Protein AF-A0A9W6PX28-F1 (afdb_monomer_lite)

Organism: NCBI:txid115335

pLDDT: mean 79.07, std 16.99, range [41.91, 97.0]

Secondary structure (DSSP, 8-state):
----PPPPP--TT-EEEEEETTT--EEEEE--SPPPTT--------TTS--SS-------HHHHHHTT--TTT----EEEEE-PPPPTT-PPPP---

Foldseek 3Di:
DLAQDQAPDDDQQFKKWKAFPQQRDIDIDGRHDDDDNPDRQPDWQCVVHTDSYGDHDDDDPVVCVNNVHDVVSPDTDMDMDGPDDPPPPPDDPDDDD

Structure (mmCIF, N/CA/C/O backbone):
data_AF-A0A9W6PX28-F1
#
_entry.id   AF-A0A9W6PX28-F1
#
loop_
_atom_site.group_PDB
_atom_site.id
_atom_site.type_symbol
_atom_site.label_atom_id
_atom_site.label_alt_id
_atom_site.label_comp_id
_atom_site.label_asym_id
_atom_site.label_entity_id
_atom_site.label_seq_id
_atom_site.pdbx_PDB_ins_code
_atom_site.Cartn_x
_atom_site.Cartn_y
_atom_site.Cartn_z
_atom_site.occupancy
_atom_site.B_iso_or_equiv
_atom_site.auth_seq_id
_atom_site.auth_comp_id
_atom_site.auth_asym_id
_atom_site.auth_atom_id
_atom_site.pdbx_PDB_model_num
ATOM 1 N N . MET A 1 1 ? 22.361 10.037 -1.165 1.00 42.53 1 MET A N 1
ATOM 2 C CA . MET A 1 1 ? 22.444 8.740 -0.459 1.00 42.53 1 MET A CA 1
ATOM 3 C C . MET A 1 1 ? 21.110 8.500 0.250 1.00 42.53 1 MET A C 1
ATOM 5 O O . MET A 1 1 ? 20.902 9.009 1.338 1.00 42.53 1 MET A O 1
ATOM 9 N N . GLY A 1 2 ? 20.137 7.878 -0.428 1.00 58.94 2 GLY A N 1
ATOM 10 C CA . GLY A 1 2 ? 18.776 7.702 0.109 1.00 58.94 2 GLY A CA 1
ATOM 11 C C . GLY A 1 2 ? 18.717 6.500 1.047 1.00 58.94 2 GLY A C 1
ATOM 12 O O . GLY A 1 2 ? 18.668 5.366 0.573 1.00 58.94 2 GLY A O 1
ATOM 13 N N . GLY A 1 3 ? 18.817 6.750 2.351 1.00 59.50 3 GLY A N 1
ATOM 14 C CA . GLY A 1 3 ? 18.843 5.714 3.380 1.00 59.50 3 GLY A CA 1
ATOM 15 C C . GLY A 1 3 ? 17.485 5.047 3.579 1.00 59.50 3 GLY A C 1
ATOM 16 O O . GLY A 1 3 ? 16.438 5.674 3.417 1.00 59.50 3 GLY A O 1
ATOM 17 N N . CYS A 1 4 ? 17.519 3.768 3.945 1.00 65.94 4 CYS A N 1
ATOM 18 C CA . CYS A 1 4 ? 16.344 3.021 4.374 1.00 65.94 4 CYS A CA 1
ATOM 19 C C . CYS A 1 4 ? 15.812 3.690 5.645 1.00 65.94 4 CYS A C 1
ATOM 21 O O . CYS A 1 4 ? 16.513 3.753 6.656 1.00 65.94 4 CYS A O 1
ATOM 23 N N . THR A 1 5 ? 14.620 4.274 5.561 1.00 67.75 5 THR A N 1
ATOM 24 C CA . THR A 1 5 ? 13.998 4.959 6.694 1.00 67.75 5 THR A CA 1
ATOM 25 C C . THR A 1 5 ? 13.229 3.929 7.522 1.00 67.75 5 THR A C 1
ATOM 27 O O . THR A 1 5 ? 12.661 3.006 6.930 1.00 67.75 5 THR A O 1
ATOM 30 N N . PRO A 1 6 ? 13.230 4.020 8.863 1.00 66.81 6 PRO A N 1
ATOM 31 C CA . PRO A 1 6 ? 12.371 3.165 9.667 1.00 66.81 6 PRO A CA 1
ATOM 32 C C . PRO A 1 6 ? 10.912 3.407 9.281 1.00 66.81 6 PRO A C 1
ATOM 34 O O . PRO A 1 6 ? 10.506 4.545 9.027 1.00 66.81 6 PRO A O 1
ATOM 37 N N . LEU A 1 7 ? 10.123 2.336 9.237 1.00 66.50 7 LEU A N 1
ATOM 38 C CA . LEU A 1 7 ? 8.687 2.474 9.046 1.00 66.50 7 LEU A CA 1
ATOM 39 C C . LEU A 1 7 ? 8.088 3.290 10.197 1.00 66.50 7 LEU A C 1
ATOM 41 O O . LEU A 1 7 ? 8.501 3.117 11.348 1.00 66.50 7 LEU A O 1
ATOM 45 N N . PRO A 1 8 ? 7.109 4.165 9.916 1.00 72.62 8 PRO A N 1
ATOM 46 C CA . PRO A 1 8 ? 6.336 4.775 10.980 1.00 72.62 8 PRO A CA 1
ATOM 47 C C . PRO A 1 8 ? 5.614 3.671 11.758 1.00 72.62 8 PRO A C 1
ATOM 49 O O . PRO A 1 8 ? 4.993 2.788 11.167 1.00 72.62 8 PRO A O 1
ATOM 52 N N . TYR A 1 9 ? 5.694 3.725 13.086 1.00 80.94 9 TYR A N 1
ATOM 53 C CA . TYR A 1 9 ? 4.923 2.826 13.934 1.00 80.94 9 TYR A CA 1
ATOM 54 C C . TYR A 1 9 ? 3.432 3.118 13.760 1.00 80.94 9 TYR A C 1
ATOM 56 O O . TYR A 1 9 ? 2.992 4.261 13.893 1.00 80.94 9 TYR A O 1
ATOM 64 N N . VAL A 1 10 ? 2.666 2.074 13.463 1.00 85.88 10 VAL A N 1
ATOM 65 C CA . VAL A 1 10 ? 1.210 2.110 13.307 1.00 85.88 10 VAL A CA 1
ATOM 66 C C . VAL A 1 10 ? 0.592 1.019 14.171 1.00 85.88 10 VAL A C 1
ATOM 68 O O . VAL A 1 10 ? 1.213 -0.016 14.416 1.00 85.88 10 VAL A O 1
ATOM 71 N N . SER A 1 11 ? -0.613 1.265 14.674 1.00 89.12 11 SER A N 1
ATOM 72 C CA . SER A 1 11 ? -1.329 0.297 15.501 1.00 89.12 11 SER A CA 1
ATOM 73 C C . SER A 1 11 ? -1.983 -0.772 14.633 1.00 89.12 11 SER A C 1
ATOM 75 O O . SER A 1 11 ? -2.566 -0.463 13.596 1.00 89.12 11 SER A O 1
ATOM 77 N N . LEU A 1 12 ? -1.961 -2.024 15.091 1.00 91.56 12 LEU A N 1
ATOM 78 C CA . LEU A 1 12 ? -2.821 -3.060 14.521 1.00 91.56 12 LEU A CA 1
ATOM 79 C C . LEU A 1 12 ? -4.289 -2.624 14.608 1.00 91.56 12 LEU A C 1
ATOM 81 O O . LEU A 1 12 ? -4.721 -2.052 15.610 1.00 91.56 12 LEU A O 1
ATOM 85 N N . GLY A 1 13 ? -5.042 -2.885 13.545 1.00 90.81 13 GLY A N 1
ATOM 86 C CA . GLY A 1 13 ? -6.438 -2.485 13.404 1.00 90.81 13 GLY A CA 1
ATOM 87 C C . GLY A 1 13 ? -6.653 -1.015 13.041 1.00 90.81 13 GLY A C 1
ATOM 88 O O . GLY A 1 13 ? -7.793 -0.641 12.776 1.00 90.81 13 GLY A O 1
ATOM 89 N N . SER A 1 14 ? -5.607 -0.177 12.993 1.00 91.12 14 SER A N 1
ATOM 90 C CA . SER A 1 14 ? -5.760 1.171 12.443 1.00 91.12 14 SER A CA 1
ATOM 91 C C . SER A 1 14 ? -5.887 1.128 10.923 1.00 91.12 14 SER A C 1
ATOM 93 O O . SER A 1 14 ? -5.482 0.167 10.269 1.00 91.12 14 SER A O 1
ATOM 95 N N . GLU A 1 15 ? -6.485 2.167 10.350 1.00 93.88 15 GLU A N 1
ATOM 96 C CA . GLU A 1 15 ? -6.707 2.256 8.914 1.00 93.88 15 GLU A CA 1
ATOM 97 C C . GLU A 1 15 ? -5.680 3.174 8.246 1.00 93.88 15 GLU A C 1
ATOM 99 O O . GLU A 1 15 ? -5.315 4.232 8.767 1.00 93.88 15 GLU A O 1
ATOM 104 N N . LEU A 1 16 ? -5.237 2.785 7.052 1.00 92.56 16 LEU A N 1
ATOM 105 C CA . LEU A 1 16 ? -4.336 3.547 6.199 1.00 92.56 16 LEU A CA 1
ATOM 106 C C . LEU A 1 16 ? -5.004 3.805 4.850 1.00 92.56 16 LEU A C 1
ATOM 108 O O . LEU A 1 16 ? -5.409 2.875 4.153 1.00 92.56 16 LEU A O 1
ATOM 112 N N . THR A 1 17 ? -5.066 5.069 4.443 1.00 95.25 17 THR A N 1
ATOM 113 C CA . THR A 1 17 ? -5.408 5.444 3.072 1.00 95.25 17 THR A CA 1
ATOM 114 C C . THR A 1 17 ? -4.161 5.333 2.203 1.00 95.25 17 THR A C 1
ATOM 116 O O . THR A 1 17 ? -3.170 6.040 2.419 1.00 95.25 17 THR A O 1
ATOM 119 N N . VAL A 1 18 ? -4.220 4.467 1.195 1.00 94.44 18 VAL A N 1
ATOM 120 C CA . VAL A 1 18 ? -3.136 4.223 0.243 1.00 94.44 18 VAL A CA 1
ATOM 121 C C . VAL A 1 18 ? -3.556 4.736 -1.127 1.00 94.44 18 VAL A C 1
ATOM 123 O O . VAL A 1 18 ? -4.584 4.330 -1.669 1.00 94.44 18 VAL A O 1
ATOM 126 N N . ARG A 1 19 ? -2.743 5.625 -1.699 1.00 94.94 19 ARG A N 1
ATOM 127 C CA . ARG A 1 19 ? -2.886 6.106 -3.074 1.00 94.94 19 ARG A CA 1
ATOM 128 C C . ARG A 1 19 ? -1.751 5.567 -3.929 1.00 94.94 19 ARG A C 1
ATOM 130 O O . ARG A 1 19 ? -0.593 5.8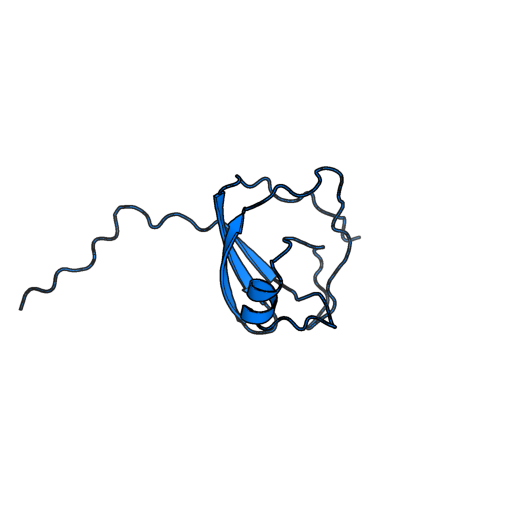54 -3.634 1.00 94.94 19 ARG A O 1
ATOM 137 N N . ASN A 1 20 ? -2.084 4.882 -5.018 1.00 94.31 20 ASN A N 1
ATOM 138 C CA . ASN A 1 20 ? -1.125 4.555 -6.069 1.00 94.31 20 ASN A CA 1
ATOM 139 C C . ASN A 1 20 ? -0.772 5.846 -6.831 1.00 94.31 20 ASN A C 1
ATOM 141 O O . ASN A 1 20 ? -1.647 6.530 -7.369 1.00 94.31 20 ASN A O 1
ATOM 145 N N . ASP A 1 21 ? 0.503 6.226 -6.835 1.00 92.19 21 ASP A N 1
ATOM 146 C CA . ASP A 1 21 ? 0.985 7.449 -7.477 1.00 92.19 21 ASP A CA 1
ATOM 147 C C . ASP A 1 21 ? 0.960 7.364 -9.001 1.00 92.19 21 ASP A C 1
ATOM 149 O O . ASP A 1 21 ? 0.728 8.384 -9.650 1.00 92.19 21 ASP A O 1
ATOM 153 N N . CYS A 1 22 ? 1.112 6.159 -9.552 1.00 91.50 22 CYS A N 1
ATOM 154 C CA . CYS A 1 22 ? 1.092 5.913 -10.987 1.00 91.50 22 CYS A CA 1
ATOM 155 C C . CYS A 1 22 ? -0.337 5.976 -11.552 1.00 91.50 22 CYS A C 1
ATOM 157 O O . CYS A 1 22 ? -0.577 6.629 -12.563 1.00 91.50 22 CYS A O 1
ATOM 159 N N . THR A 1 23 ? -1.300 5.316 -10.895 1.00 93.75 23 THR A N 1
ATOM 160 C CA . THR A 1 23 ? -2.687 5.182 -11.400 1.00 93.75 23 THR A CA 1
ATOM 161 C C . THR A 1 23 ? -3.673 6.159 -10.768 1.00 93.75 23 THR A C 1
ATOM 163 O O . THR A 1 23 ? -4.819 6.249 -11.203 1.00 93.75 23 THR A O 1
ATOM 166 N N . ARG A 1 24 ? -3.255 6.868 -9.712 1.00 94.44 24 ARG A N 1
ATOM 167 C CA . ARG A 1 24 ? -4.082 7.770 -8.890 1.00 94.44 24 ARG A CA 1
ATOM 168 C C . ARG A 1 24 ? -5.245 7.097 -8.156 1.00 94.44 24 ARG A C 1
ATOM 170 O O . ARG A 1 24 ? -5.999 7.801 -7.487 1.00 94.44 24 ARG A O 1
ATOM 177 N N . ARG A 1 25 ? -5.367 5.767 -8.211 1.00 96.88 25 ARG A N 1
ATOM 178 C CA . ARG A 1 25 ? -6.369 5.009 -7.448 1.00 96.88 25 ARG A CA 1
ATOM 179 C C . ARG A 1 25 ? -6.085 5.090 -5.951 1.00 96.88 25 ARG A C 1
ATOM 181 O O . ARG A 1 25 ? -4.925 5.148 -5.539 1.00 96.88 25 ARG A O 1
ATOM 188 N N . VAL A 1 26 ? -7.148 5.096 -5.153 1.00 96.62 26 VAL A N 1
ATOM 189 C CA . VAL A 1 26 ? -7.094 5.240 -3.694 1.00 96.62 26 VAL A CA 1
ATOM 190 C C . VAL A 1 26 ? -7.992 4.195 -3.050 1.00 96.62 26 VAL A C 1
ATOM 192 O O . VAL A 1 26 ? -9.101 3.968 -3.528 1.00 96.62 26 VAL A O 1
ATOM 195 N N . ALA A 1 27 ? -7.524 3.591 -1.963 1.00 96.19 27 ALA A N 1
ATOM 196 C CA . ALA A 1 27 ? -8.311 2.702 -1.118 1.00 96.19 27 ALA A CA 1
ATOM 197 C C . ALA A 1 27 ? -7.824 2.776 0.336 1.00 96.19 27 ALA A C 1
ATOM 199 O O . ALA A 1 27 ? -6.689 3.183 0.601 1.00 96.19 27 ALA A O 1
ATOM 200 N N . THR A 1 28 ? -8.692 2.391 1.269 1.00 96.19 28 THR A N 1
ATOM 201 C CA . THR A 1 28 ? -8.374 2.302 2.698 1.00 96.19 28 THR A CA 1
ATOM 202 C C . THR A 1 28 ? -8.183 0.841 3.085 1.00 96.19 28 THR A C 1
ATOM 204 O O . THR A 1 28 ? -8.970 -0.012 2.678 1.00 96.19 28 THR A O 1
ATOM 207 N N . PHE A 1 29 ? -7.138 0.559 3.861 1.00 94.00 29 PHE A N 1
ATOM 208 C CA . PHE A 1 29 ? -6.797 -0.781 4.335 1.00 94.00 29 PHE A CA 1
ATOM 209 C C . PHE A 1 29 ? -6.577 -0.767 5.842 1.00 94.00 29 PHE A C 1
ATOM 211 O O . PHE A 1 29 ? -5.966 0.163 6.366 1.00 94.00 29 PHE A O 1
ATOM 218 N N . ALA A 1 30 ? -7.027 -1.815 6.528 1.00 93.50 30 ALA A N 1
ATOM 219 C CA . ALA A 1 30 ? -6.672 -2.042 7.921 1.00 93.50 30 ALA A CA 1
ATOM 220 C C . ALA A 1 30 ? -5.245 -2.603 8.028 1.00 93.50 30 ALA A C 1
ATOM 222 O O . ALA A 1 30 ? -4.830 -3.429 7.212 1.00 93.50 30 ALA A O 1
ATOM 223 N N . VAL A 1 31 ? -4.509 -2.194 9.060 1.00 92.31 31 VAL A N 1
ATOM 224 C CA . VAL A 1 31 ? -3.229 -2.804 9.431 1.00 92.31 31 VAL A CA 1
ATOM 225 C C . VAL A 1 31 ? -3.522 -4.126 10.138 1.00 92.31 31 VAL A C 1
ATOM 227 O O . VAL A 1 31 ? -3.914 -4.142 11.304 1.00 92.31 31 VAL A O 1
ATOM 230 N N . THR A 1 32 ? -3.365 -5.242 9.433 1.00 92.19 32 THR A N 1
ATOM 231 C CA . THR A 1 32 ? -3.704 -6.575 9.961 1.00 92.19 32 THR A CA 1
ATOM 232 C C . THR A 1 32 ? -2.533 -7.284 10.629 1.00 92.19 32 THR A C 1
ATOM 234 O O . THR A 1 32 ? -2.755 -8.178 11.438 1.00 92.19 32 THR A O 1
ATOM 237 N N . GLU A 1 33 ? -1.297 -6.897 10.314 1.00 88.19 33 GLU A N 1
ATOM 238 C CA . GLU A 1 33 ? -0.090 -7.549 10.821 1.00 88.19 33 GLU A CA 1
ATOM 239 C C . GLU A 1 33 ? 1.046 -6.540 11.034 1.00 88.19 33 GLU A C 1
ATOM 241 O O . GLU A 1 33 ? 1.132 -5.512 10.355 1.00 88.19 33 GLU A O 1
ATOM 246 N N . CYS A 1 34 ? 1.919 -6.832 11.999 1.00 81.69 34 CYS A N 1
ATOM 247 C CA . CYS A 1 34 ? 3.145 -6.079 12.220 1.00 81.69 34 CYS A CA 1
ATOM 248 C C . CYS A 1 34 ? 4.232 -6.588 11.272 1.00 81.69 34 CYS A C 1
ATOM 250 O O . CYS A 1 34 ? 4.565 -7.769 11.287 1.00 81.69 34 CYS A O 1
ATOM 252 N N . GLY A 1 35 ? 4.861 -5.690 10.514 1.00 74.62 35 GLY A N 1
ATOM 253 C CA . GLY A 1 35 ? 6.083 -6.035 9.792 1.00 74.62 35 GLY A CA 1
ATOM 254 C C . GLY A 1 35 ? 7.239 -6.359 10.748 1.00 74.62 35 GLY A C 1
ATOM 255 O O . GLY A 1 35 ? 7.285 -5.884 11.886 1.00 74.62 35 GLY A O 1
ATOM 256 N N . CYS A 1 36 ? 8.219 -7.130 10.276 1.00 72.62 36 CYS A N 1
ATOM 257 C CA . CYS A 1 36 ? 9.446 -7.393 11.028 1.00 72.62 36 CYS A CA 1
ATOM 258 C C . CYS A 1 36 ? 10.163 -6.079 11.385 1.00 72.62 36 CYS A C 1
ATOM 260 O O . CYS A 1 36 ? 10.589 -5.345 10.497 1.00 72.62 36 CYS A O 1
ATOM 262 N N . VAL A 1 37 ? 10.389 -5.817 12.678 1.00 64.69 37 VAL A N 1
ATOM 263 C CA . VAL A 1 37 ? 11.095 -4.605 13.155 1.00 64.69 37 VAL A CA 1
ATOM 264 C C . VAL A 1 37 ? 12.526 -4.487 12.608 1.00 64.69 37 VAL A C 1
ATOM 266 O O . VAL A 1 37 ? 13.057 -3.391 12.453 1.00 64.69 37 VAL A O 1
ATOM 269 N N . ALA A 1 38 ? 13.148 -5.625 12.285 1.00 60.88 38 ALA A N 1
ATOM 270 C CA . ALA A 1 38 ? 14.479 -5.700 11.689 1.00 60.88 38 ALA A CA 1
ATOM 271 C C . ALA A 1 38 ? 14.477 -5.571 10.154 1.00 60.88 38 ALA A C 1
ATOM 273 O O . ALA A 1 38 ? 15.548 -5.421 9.560 1.00 60.88 38 ALA A O 1
ATOM 274 N N . ALA A 1 39 ? 13.310 -5.638 9.498 1.00 65.25 39 ALA A N 1
ATOM 275 C CA . ALA A 1 39 ? 13.234 -5.523 8.050 1.00 65.25 39 ALA A CA 1
ATOM 276 C C . ALA A 1 39 ? 13.601 -4.100 7.626 1.00 65.25 39 ALA A C 1
ATOM 278 O O . ALA A 1 39 ? 12.982 -3.113 8.028 1.00 65.25 39 ALA A O 1
ATOM 279 N N . ARG A 1 40 ? 14.633 -3.998 6.787 1.00 61.91 40 ARG A N 1
ATOM 280 C CA . ARG A 1 40 ? 14.965 -2.755 6.103 1.00 61.91 40 ARG A CA 1
ATOM 281 C C . ARG A 1 40 ? 14.375 -2.804 4.706 1.00 61.91 40 ARG A C 1
ATOM 283 O O . ARG A 1 40 ? 14.877 -3.501 3.831 1.00 61.91 40 ARG A O 1
ATOM 290 N N . TYR A 1 41 ? 13.333 -2.017 4.513 1.00 66.75 41 TYR A N 1
ATOM 291 C CA . TYR A 1 41 ? 12.653 -1.824 3.241 1.00 66.75 41 TYR A CA 1
ATOM 292 C C . TYR A 1 41 ? 13.467 -0.886 2.348 1.00 66.75 41 TYR A C 1
ATOM 294 O O . TYR A 1 41 ? 13.153 0.289 2.181 1.00 66.75 41 TYR A O 1
ATOM 302 N N . CYS A 1 42 ? 14.610 -1.383 1.880 1.00 70.81 42 CYS A N 1
ATOM 303 C CA . CYS A 1 42 ? 15.560 -0.638 1.053 1.00 70.81 42 CYS A CA 1
ATOM 304 C C . CYS A 1 42 ? 15.267 -0.774 -0.446 1.00 70.81 42 CYS A C 1
ATOM 306 O O . CYS A 1 42 ? 15.848 -0.040 -1.251 1.00 70.81 42 CYS A O 1
ATOM 308 N N . ASP A 1 43 ? 14.400 -1.715 -0.818 1.00 70.94 43 ASP A N 1
ATOM 309 C CA . ASP A 1 43 ? 13.919 -1.887 -2.176 1.00 70.94 43 ASP A CA 1
ATOM 310 C C . ASP A 1 43 ? 13.129 -0.649 -2.602 1.00 70.94 43 ASP A C 1
ATOM 312 O O . ASP A 1 43 ? 12.257 -0.150 -1.888 1.00 70.94 43 ASP A O 1
ATOM 316 N N . ARG A 1 44 ? 13.493 -0.114 -3.766 1.00 75.75 44 ARG A N 1
ATOM 317 C CA . ARG A 1 44 ? 12.827 1.035 -4.371 1.00 75.75 44 ARG A CA 1
ATOM 318 C C . ARG A 1 44 ? 12.064 0.555 -5.581 1.00 75.75 44 ARG A C 1
ATOM 320 O O . ARG A 1 44 ? 12.612 -0.169 -6.409 1.00 75.75 44 ARG A O 1
ATOM 327 N N . CYS A 1 45 ? 10.836 1.029 -5.711 1.00 79.31 45 CYS A N 1
ATOM 328 C CA . CYS A 1 45 ? 10.106 0.863 -6.948 1.00 79.31 45 CYS A CA 1
ATOM 329 C C . CYS A 1 45 ? 10.580 1.916 -7.957 1.00 79.31 45 CYS A C 1
ATOM 331 O O . CYS A 1 45 ? 10.661 3.106 -7.643 1.00 79.31 45 CYS A O 1
ATOM 333 N N . VAL A 1 46 ? 10.927 1.468 -9.162 1.00 82.75 46 VAL A N 1
ATOM 334 C CA . VAL A 1 46 ? 11.265 2.346 -10.298 1.00 82.75 46 VAL A CA 1
ATOM 335 C C . VAL A 1 46 ? 10.109 2.466 -11.293 1.00 82.75 46 VAL A C 1
ATOM 337 O O . VAL A 1 46 ? 10.205 3.201 -12.277 1.00 82.75 46 VAL A O 1
ATOM 340 N N . ILE A 1 47 ? 9.002 1.766 -11.027 1.00 79.25 47 ILE A N 1
ATOM 341 C CA . ILE A 1 47 ? 7.784 1.843 -11.826 1.00 79.25 47 ILE A CA 1
ATOM 342 C C . ILE A 1 47 ? 7.226 3.264 -11.738 1.00 79.25 47 ILE A C 1
ATOM 344 O O . ILE A 1 47 ? 7.060 3.807 -10.648 1.00 79.25 47 ILE A O 1
ATOM 348 N N . CYS A 1 48 ? 6.963 3.853 -12.908 1.0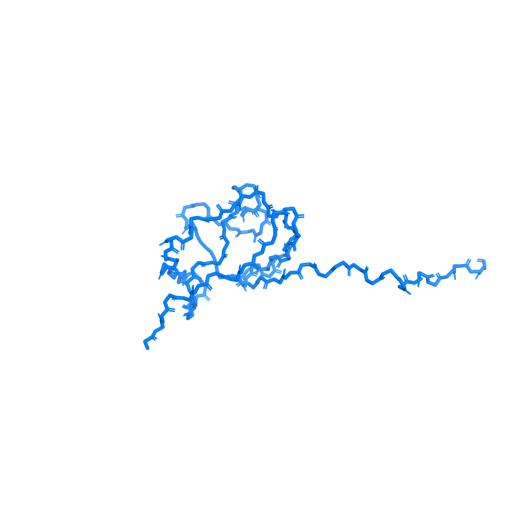0 79.62 48 CYS A N 1
ATOM 349 C CA . CYS A 1 48 ? 6.494 5.229 -13.103 1.00 79.62 48 CYS A CA 1
ATOM 350 C C . CYS A 1 48 ? 7.415 6.339 -12.546 1.00 79.62 48 CYS A C 1
ATOM 352 O O . CYS A 1 48 ? 6.978 7.472 -12.347 1.00 79.62 48 CYS A O 1
ATOM 354 N N . GLY A 1 49 ? 8.701 6.030 -12.351 1.00 79.62 49 GLY A N 1
ATOM 355 C CA . GLY A 1 49 ? 9.732 6.963 -11.896 1.00 79.62 49 GLY A CA 1
ATOM 356 C C . GLY A 1 49 ? 10.379 6.521 -10.580 1.00 79.62 49 GLY A C 1
ATOM 357 O O . GLY A 1 49 ? 9.787 5.760 -9.813 1.00 79.62 49 GLY A O 1
ATOM 358 N N . PRO A 1 50 ? 11.609 6.974 -10.287 1.00 69.56 50 PRO A N 1
ATOM 359 C CA . PRO A 1 50 ? 12.304 6.570 -9.075 1.00 69.56 50 PRO A CA 1
ATOM 360 C C . PRO A 1 50 ? 11.671 7.222 -7.841 1.00 69.56 50 PRO A C 1
ATOM 362 O O . PRO A 1 50 ? 11.655 8.447 -7.710 1.00 69.56 50 PRO A O 1
ATOM 365 N N . SER A 1 51 ? 11.222 6.411 -6.884 1.00 70.50 51 SER A N 1
ATOM 366 C CA . SER A 1 51 ? 10.956 6.911 -5.535 1.00 70.50 51 SER A CA 1
ATOM 367 C C . SER A 1 51 ? 12.274 7.067 -4.759 1.00 70.50 51 SER A C 1
ATOM 369 O O . SER A 1 51 ? 13.096 6.145 -4.746 1.00 70.50 51 SER A O 1
ATOM 371 N N . PRO A 1 52 ? 12.503 8.194 -4.054 1.00 68.06 52 PRO A N 1
ATOM 372 C CA . PRO A 1 52 ? 13.632 8.319 -3.132 1.00 68.06 52 PRO A CA 1
ATOM 373 C C . PRO A 1 52 ? 13.430 7.501 -1.844 1.00 68.06 52 PRO A C 1
ATOM 375 O O . PRO A 1 52 ? 14.377 7.340 -1.072 1.00 68.06 52 PRO A O 1
ATOM 378 N N . ARG A 1 53 ? 12.207 7.008 -1.600 1.00 69.31 53 ARG A N 1
A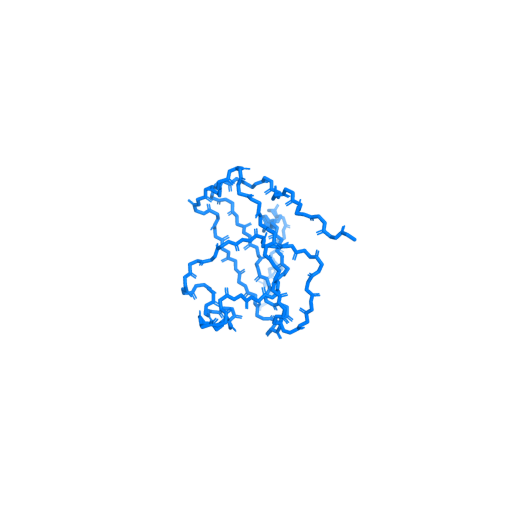TOM 379 C CA . ARG A 1 53 ? 11.821 6.196 -0.439 1.00 69.31 53 ARG A CA 1
ATOM 380 C C . ARG A 1 53 ? 11.773 4.716 -0.814 1.00 69.31 53 ARG A C 1
ATOM 382 O O . ARG A 1 53 ? 11.415 4.384 -1.942 1.00 69.31 53 ARG A O 1
ATOM 389 N N . GLY A 1 54 ? 12.125 3.857 0.137 1.00 76.75 54 GLY A N 1
ATOM 390 C CA . GLY A 1 54 ? 11.946 2.412 -0.001 1.00 76.75 54 GLY A CA 1
ATOM 391 C C . GLY A 1 54 ? 10.508 1.961 0.284 1.00 76.75 54 GLY A C 1
ATOM 392 O O . GLY A 1 54 ? 9.607 2.803 0.362 1.00 7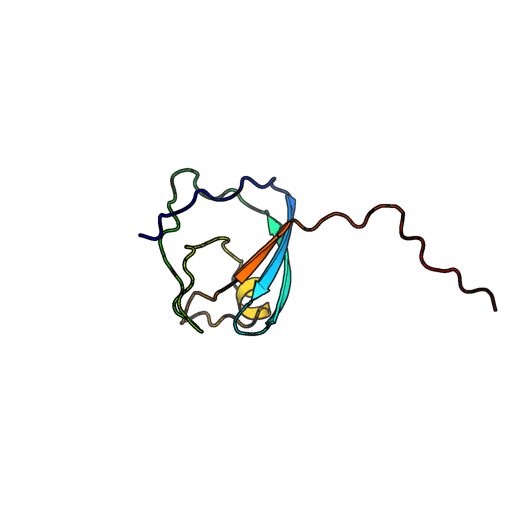6.75 54 GLY A O 1
ATOM 393 N N . ARG A 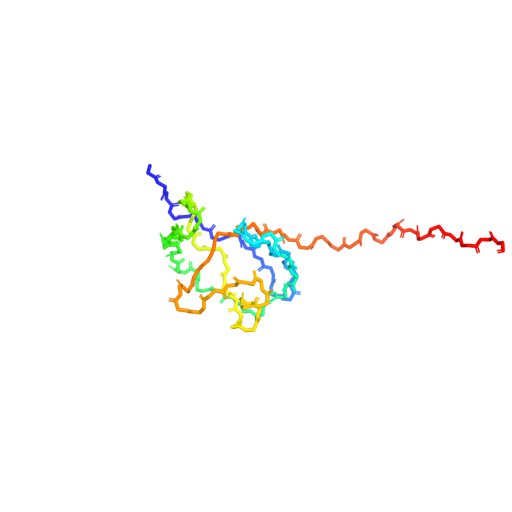1 55 ? 10.282 0.649 0.424 1.00 79.44 55 ARG A N 1
ATOM 394 C CA . ARG A 1 55 ? 8.948 0.070 0.672 1.00 79.44 55 ARG A CA 1
ATOM 395 C C . ARG A 1 55 ? 8.303 0.623 1.958 1.00 79.44 55 ARG A C 1
ATOM 397 O O . ARG A 1 55 ? 8.963 0.838 2.971 1.00 79.44 55 ARG A O 1
ATOM 404 N N . LEU A 1 56 ? 6.995 0.897 1.878 1.00 80.56 56 LEU A N 1
ATOM 405 C CA . LEU A 1 56 ? 6.203 1.538 2.941 1.00 80.56 56 LEU A CA 1
ATOM 406 C C . LEU A 1 56 ? 5.157 0.608 3.569 1.00 80.56 56 LEU A C 1
ATOM 408 O O . LEU A 1 56 ? 4.901 0.702 4.761 1.00 80.56 56 LEU A O 1
ATOM 412 N N . VAL A 1 57 ? 4.512 -0.243 2.772 1.00 85.31 57 VAL A N 1
ATOM 413 C CA . VAL A 1 57 ? 3.454 -1.166 3.206 1.00 85.31 57 VAL A CA 1
ATOM 414 C C . VAL A 1 57 ? 3.474 -2.406 2.319 1.00 85.31 57 VAL A C 1
ATOM 416 O O . VAL A 1 57 ? 3.882 -2.323 1.159 1.00 85.31 57 VAL A O 1
ATOM 419 N N . GLU A 1 58 ? 3.000 -3.528 2.848 1.00 88.75 58 GLU A N 1
ATOM 420 C CA . GLU A 1 58 ? 2.664 -4.719 2.068 1.00 88.75 58 GLU A CA 1
ATOM 421 C C . GLU A 1 58 ? 1.144 -4.839 1.996 1.00 88.75 58 GLU A C 1
ATOM 423 O O . GLU A 1 58 ? 0.439 -4.597 2.975 1.00 88.75 58 GLU A O 1
ATOM 428 N N . LEU A 1 59 ? 0.632 -5.146 0.807 1.00 92.38 59 LEU A N 1
ATOM 429 C CA . LEU A 1 59 ? -0.799 -5.251 0.552 1.00 92.38 59 LEU A CA 1
ATOM 430 C C . LEU A 1 59 ? -1.140 -6.696 0.218 1.00 92.38 59 LEU A C 1
ATOM 432 O O . LEU A 1 59 ? -0.408 -7.357 -0.518 1.00 92.38 59 LEU A O 1
ATOM 436 N N . ALA A 1 60 ? -2.304 -7.154 0.680 1.00 93.56 60 ALA A N 1
ATOM 437 C CA . ALA A 1 60 ? -2.884 -8.383 0.158 1.00 93.56 60 ALA A CA 1
ATOM 438 C C . ALA A 1 60 ? -3.032 -8.277 -1.378 1.00 93.56 60 ALA A C 1
ATOM 440 O O . ALA A 1 60 ? -3.380 -7.194 -1.870 1.00 93.56 60 ALA A O 1
ATOM 441 N N . PRO A 1 61 ? -2.847 -9.373 -2.142 1.00 95.75 61 PRO A N 1
ATOM 442 C CA . PRO A 1 61 ? -2.862 -9.334 -3.608 1.00 95.75 61 PRO A CA 1
ATOM 443 C C . PRO A 1 61 ? -4.105 -8.655 -4.196 1.00 95.75 61 PRO A C 1
ATOM 445 O O . PRO A 1 61 ? -4.006 -7.849 -5.118 1.00 95.75 61 PRO A O 1
ATOM 448 N N . VAL A 1 62 ? -5.276 -8.903 -3.602 1.00 96.31 62 VAL A N 1
ATOM 449 C CA . VAL A 1 62 ? -6.542 -8.273 -4.007 1.00 96.31 62 VAL A CA 1
ATOM 450 C C . VAL A 1 62 ? -6.523 -6.747 -3.854 1.00 96.31 62 VAL A C 1
ATOM 452 O O . VAL A 1 62 ? -6.990 -6.030 -4.737 1.00 96.31 62 VAL A O 1
ATOM 455 N N . GLY A 1 63 ? -5.941 -6.232 -2.770 1.00 95.69 63 GLY A N 1
ATOM 456 C CA . GLY A 1 63 ? -5.817 -4.794 -2.528 1.00 95.69 63 GLY A CA 1
ATOM 457 C C . GLY A 1 63 ? -4.814 -4.137 -3.471 1.00 95.69 63 GLY A C 1
ATOM 458 O O . GLY A 1 63 ? -5.072 -3.059 -4.008 1.00 95.69 63 GLY A O 1
ATOM 459 N N . PHE A 1 64 ? -3.698 -4.823 -3.722 1.00 96.12 64 PHE A N 1
ATOM 460 C CA . PHE A 1 64 ? -2.673 -4.384 -4.662 1.00 96.12 64 PHE A CA 1
ATOM 461 C C . PHE A 1 64 ? -3.227 -4.254 -6.092 1.00 96.12 64 PHE A C 1
ATOM 463 O O . PHE A 1 64 ? -3.107 -3.189 -6.704 1.00 96.12 64 PHE A O 1
ATOM 470 N N . VAL A 1 65 ? -3.921 -5.284 -6.589 1.00 97.00 65 VAL A N 1
ATOM 471 C CA . VAL A 1 65 ? -4.572 -5.263 -7.912 1.00 97.00 65 VAL A CA 1
ATOM 472 C C . VAL A 1 65 ? -5.718 -4.247 -7.957 1.00 97.00 65 VAL A C 1
ATOM 474 O O . VAL A 1 65 ? -5.868 -3.532 -8.948 1.00 97.00 65 VAL A O 1
ATOM 477 N N . GLY A 1 66 ? -6.492 -4.097 -6.876 1.00 96.88 66 GLY A N 1
ATOM 478 C CA . GLY A 1 66 ? -7.556 -3.087 -6.784 1.00 96.88 66 GLY A CA 1
ATOM 479 C C . GLY A 1 66 ? -7.047 -1.654 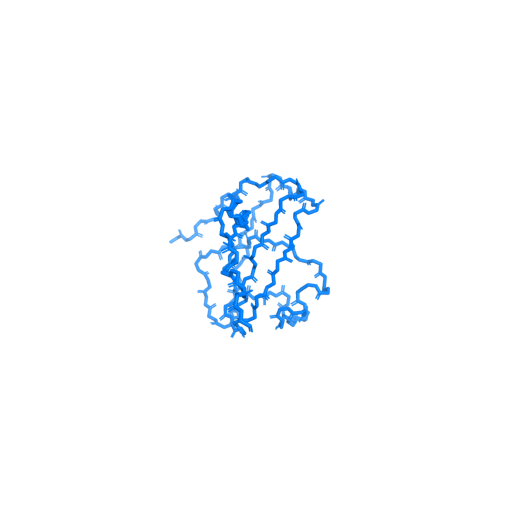-7.002 1.00 96.88 66 GLY A C 1
ATOM 480 O O . GLY A 1 66 ? -7.678 -0.853 -7.702 1.00 96.88 66 GLY A O 1
ATOM 481 N N . LEU A 1 67 ? -5.843 -1.356 -6.504 1.00 96.81 67 LEU A N 1
ATOM 482 C CA . LEU A 1 67 ? -5.134 -0.093 -6.735 1.00 96.81 67 LEU A CA 1
ATOM 483 C C . LEU A 1 67 ? -4.479 0.019 -8.125 1.00 96.81 67 LEU A C 1
ATOM 485 O O . LEU A 1 67 ? -3.835 1.029 -8.425 1.00 96.81 67 LEU A O 1
ATOM 489 N N . GLY A 1 68 ? -4.665 -0.970 -8.997 1.00 95.69 68 GLY A N 1
ATOM 490 C CA . GLY A 1 68 ? -4.071 -1.022 -10.331 1.00 95.69 68 GLY A CA 1
ATOM 491 C C . GLY A 1 68 ? -2.603 -1.442 -10.324 1.00 95.69 68 GLY A C 1
ATOM 492 O O . GLY A 1 68 ? -1.860 -1.028 -11.209 1.00 95.69 68 GLY A O 1
ATOM 493 N N . GLY A 1 69 ? -2.171 -2.189 -9.306 1.00 94.88 69 GLY A N 1
ATOM 494 C CA . GLY A 1 69 ? -0.871 -2.845 -9.305 1.00 94.88 69 GLY A CA 1
ATOM 495 C C . GLY A 1 69 ? -0.839 -4.043 -10.254 1.00 94.88 69 GLY A C 1
ATOM 496 O O . GLY A 1 69 ? -1.830 -4.761 -10.394 1.00 94.88 69 GLY A O 1
ATOM 497 N N . ASP A 1 70 ? 0.314 -4.251 -10.882 1.00 94.19 70 ASP A N 1
ATOM 498 C CA . ASP A 1 70 ? 0.618 -5.411 -11.719 1.00 94.19 70 ASP A CA 1
ATOM 499 C C . ASP A 1 70 ? 1.444 -6.426 -10.914 1.00 94.19 70 ASP A C 1
ATOM 501 O O . ASP A 1 70 ? 2.476 -6.064 -10.340 1.00 94.19 70 ASP A O 1
ATOM 505 N N . LEU A 1 71 ? 0.947 -7.662 -10.781 1.00 93.75 71 LEU A N 1
ATOM 506 C CA . LEU A 1 71 ? 1.545 -8.666 -9.887 1.00 93.75 71 LEU A CA 1
ATOM 507 C C . LEU A 1 71 ? 2.931 -9.123 -10.358 1.00 93.75 71 LEU A C 1
ATOM 509 O O . LEU A 1 71 ? 3.760 -9.454 -9.515 1.00 93.75 71 LEU A O 1
ATOM 513 N N . GLU A 1 72 ? 3.198 -9.079 -11.664 1.00 92.19 72 GLU A N 1
ATOM 514 C CA . GLU A 1 72 ? 4.504 -9.424 -12.236 1.00 92.19 72 GLU A CA 1
ATOM 515 C C . GLU A 1 72 ? 5.542 -8.327 -11.953 1.00 92.19 72 GLU A C 1
ATOM 517 O O . GLU A 1 72 ? 6.689 -8.613 -11.612 1.00 92.19 72 GLU A O 1
ATOM 522 N N . ALA A 1 73 ? 5.135 -7.057 -12.027 1.00 90.06 73 ALA A N 1
ATOM 523 C CA . ALA A 1 73 ? 5.968 -5.919 -11.647 1.00 90.06 73 ALA A CA 1
ATOM 524 C C . ALA A 1 73 ? 6.201 -5.848 -10.128 1.00 90.06 73 ALA A C 1
ATOM 526 O O . ALA A 1 73 ? 7.239 -5.355 -9.682 1.00 90.06 73 ALA A O 1
ATOM 527 N N . GLY A 1 74 ? 5.227 -6.293 -9.327 1.00 90.00 74 GLY A N 1
ATOM 528 C CA . GLY A 1 74 ? 5.349 -6.493 -7.880 1.00 90.00 74 GLY A CA 1
ATOM 529 C C . GLY A 1 74 ? 5.432 -5.222 -7.023 1.00 90.00 74 GLY A C 1
ATOM 530 O O . GLY A 1 74 ? 5.457 -5.315 -5.796 1.00 90.00 74 GLY A O 1
ATOM 531 N N . CYS A 1 75 ? 5.468 -4.024 -7.618 1.00 91.38 75 CYS A N 1
ATOM 532 C CA . CYS A 1 75 ? 5.508 -2.762 -6.879 1.00 91.38 75 CYS A CA 1
ATOM 533 C C . CYS A 1 75 ? 4.885 -1.585 -7.647 1.00 91.38 75 CYS A C 1
ATOM 535 O O . CYS A 1 75 ? 4.791 -1.585 -8.873 1.00 91.38 75 CYS A O 1
ATOM 537 N N . PHE A 1 76 ? 4.514 -0.533 -6.911 1.00 91.62 76 PHE A N 1
ATOM 538 C CA . PHE A 1 76 ? 4.238 0.802 -7.448 1.00 91.62 76 PHE A CA 1
ATOM 539 C C . PHE A 1 76 ? 4.613 1.880 -6.423 1.00 91.62 76 PHE A C 1
ATOM 541 O O . PHE A 1 76 ? 4.693 1.612 -5.222 1.00 91.62 76 PHE A O 1
ATOM 548 N N . ASN A 1 77 ? 4.814 3.117 -6.883 1.00 90.81 77 ASN A N 1
ATOM 549 C CA . ASN A 1 77 ? 4.989 4.259 -5.985 1.00 90.81 77 ASN A CA 1
ATOM 550 C C . ASN A 1 77 ? 3.669 4.599 -5.290 1.00 90.81 77 ASN A C 1
ATOM 552 O O . ASN A 1 77 ? 2.621 4.646 -5.936 1.00 90.81 77 ASN A O 1
ATOM 556 N N . ALA A 1 78 ? 3.717 4.837 -3.979 1.00 90.44 78 ALA A N 1
ATOM 557 C CA . ALA A 1 78 ? 2.524 5.080 -3.185 1.00 90.44 78 ALA A CA 1
ATOM 558 C C . ALA A 1 78 ? 2.684 6.235 -2.195 1.00 90.44 78 ALA A C 1
ATOM 560 O O . ALA A 1 78 ? 3.721 6.409 -1.548 1.00 90.44 78 ALA A O 1
ATOM 561 N N . THR A 1 79 ? 1.581 6.950 -1.989 1.00 90.56 79 THR A N 1
ATOM 562 C CA . THR A 1 79 ? 1.404 7.853 -0.853 1.00 90.56 79 THR A CA 1
ATOM 563 C C . THR A 1 79 ? 0.507 7.181 0.178 1.00 90.56 79 THR A C 1
ATOM 565 O O . THR A 1 79 ? -0.626 6.818 -0.134 1.00 90.56 79 THR A O 1
ATOM 568 N N . VAL A 1 80 ? 0.996 7.068 1.413 1.00 90.38 80 VAL A N 1
ATOM 569 C CA . VAL A 1 80 ? 0.261 6.476 2.538 1.00 90.38 80 VAL A CA 1
ATOM 570 C C . VAL A 1 80 ? -0.067 7.561 3.557 1.00 90.38 80 VAL A C 1
ATOM 572 O O . VAL A 1 80 ? 0.787 8.386 3.898 1.00 90.38 80 VAL A O 1
ATOM 575 N N . ARG A 1 81 ? -1.309 7.577 4.036 1.00 91.69 81 ARG A N 1
ATOM 576 C CA . ARG A 1 81 ? -1.778 8.450 5.117 1.00 91.69 81 ARG A CA 1
ATOM 577 C C . ARG A 1 81 ? -2.484 7.597 6.156 1.00 91.69 81 ARG A C 1
ATOM 579 O O . ARG A 1 81 ? -3.208 6.679 5.791 1.00 91.69 81 ARG A O 1
ATOM 586 N N . HIS A 1 82 ? -2.303 7.917 7.432 1.00 90.00 82 HIS A N 1
ATOM 587 C CA . HIS A 1 82 ? -3.192 7.372 8.448 1.00 90.00 82 HIS A CA 1
ATOM 588 C C . HIS A 1 82 ? -4.601 7.870 8.143 1.00 90.00 82 HIS A C 1
ATOM 590 O O . HIS A 1 82 ? -4.781 9.071 7.914 1.00 90.00 82 HIS A O 1
ATOM 596 N N . ALA A 1 83 ? -5.578 6.969 8.110 1.00 81.25 83 ALA A N 1
ATOM 597 C CA . ALA A 1 83 ? -6.961 7.389 8.068 1.00 81.25 83 ALA A CA 1
ATOM 598 C C . ALA A 1 83 ? -7.218 8.123 9.386 1.00 81.25 83 ALA A C 1
ATOM 600 O O . ALA A 1 83 ? -7.153 7.557 10.480 1.00 81.25 83 ALA A O 1
ATOM 601 N N . SER A 1 84 ? -7.400 9.436 9.315 1.00 66.69 84 SER A N 1
ATOM 602 C CA . SER A 1 84 ? -8.009 10.146 10.425 1.00 66.69 84 SER A CA 1
ATOM 603 C C . SER A 1 84 ? -9.433 9.621 10.536 1.00 66.69 84 SER A C 1
ATOM 605 O O . SER A 1 84 ? -10.140 9.602 9.525 1.00 66.69 84 SER A O 1
ATOM 607 N N . ALA A 1 85 ? -9.869 9.238 11.737 1.00 56.03 85 ALA A N 1
ATOM 608 C CA . ALA A 1 85 ? -11.297 9.089 11.978 1.00 56.03 85 ALA A CA 1
ATOM 609 C C . ALA A 1 85 ? -12.005 10.354 11.454 1.00 56.03 85 ALA A C 1
ATOM 611 O O . ALA A 1 85 ? -11.461 11.454 11.635 1.00 56.03 85 ALA A O 1
ATOM 612 N N . PRO A 1 86 ? -13.181 10.253 10.808 1.00 48.75 86 PRO A N 1
ATOM 613 C CA . PRO A 1 86 ? -13.988 11.444 10.611 1.00 48.75 86 PRO A CA 1
ATOM 614 C C . PRO A 1 86 ? -14.158 12.084 11.989 1.00 48.75 86 PRO A C 1
ATOM 616 O O . PRO A 1 86 ? -14.503 11.400 12.958 1.00 48.75 86 PRO A O 1
ATOM 619 N N . VAL A 1 87 ? -13.848 13.377 12.106 1.00 46.69 87 VAL A N 1
ATOM 620 C CA . VAL A 1 87 ? -14.158 14.119 13.326 1.00 46.69 87 VAL A CA 1
ATOM 621 C C . VAL A 1 87 ? -15.640 13.876 13.609 1.00 46.69 87 VAL A C 1
ATOM 623 O O . VAL A 1 87 ? -16.493 14.173 12.769 1.00 46.69 87 VAL A O 1
ATOM 626 N N . ARG A 1 88 ? -15.967 13.255 14.750 1.00 48.38 88 ARG A N 1
ATOM 627 C CA . ARG A 1 88 ? -17.352 13.190 15.229 1.00 48.38 88 ARG A CA 1
ATOM 628 C C . ARG A 1 88 ? -17.784 14.641 15.451 1.00 48.38 88 ARG A C 1
ATOM 630 O O . ARG A 1 88 ? -17.464 15.218 16.481 1.00 48.38 88 ARG A O 1
ATOM 637 N N . GLY A 1 89 ? -18.393 15.253 14.438 1.00 44.09 89 GLY A N 1
ATOM 638 C CA . GLY A 1 89 ? -18.668 16.690 14.422 1.00 44.09 89 GLY A CA 1
ATOM 639 C C . GLY A 1 89 ? -19.036 17.284 13.062 1.00 44.09 89 GLY A C 1
ATOM 640 O O . GLY A 1 89 ? -19.622 18.359 13.032 1.00 44.09 89 GLY A O 1
ATOM 641 N N . ALA A 1 90 ? -18.779 16.605 11.940 1.00 49.25 90 ALA A N 1
ATOM 642 C CA . ALA A 1 90 ? -19.363 17.018 10.662 1.00 49.25 90 ALA A CA 1
ATOM 643 C C . ALA A 1 90 ? -20.802 16.487 10.566 1.00 49.25 90 ALA A C 1
ATOM 645 O O . ALA A 1 90 ? -21.058 15.440 9.972 1.00 49.25 90 ALA A O 1
ATOM 646 N N . ALA A 1 91 ? -21.730 17.187 11.220 1.00 42.69 91 ALA A N 1
ATOM 647 C CA . ALA A 1 91 ? -23.153 17.037 10.958 1.00 42.69 91 ALA A CA 1
ATOM 648 C C . ALA A 1 91 ? -23.394 17.216 9.451 1.00 42.69 91 ALA A C 1
ATOM 650 O O . ALA A 1 91 ? -22.983 18.220 8.867 1.00 42.69 91 ALA A O 1
ATOM 651 N N . ALA A 1 92 ? -24.039 16.235 8.820 1.00 49.12 92 ALA A N 1
ATOM 652 C CA . ALA A 1 92 ? -24.636 16.442 7.509 1.00 49.12 92 ALA A CA 1
ATOM 653 C C . ALA A 1 92 ? -25.636 17.609 7.620 1.00 49.12 92 ALA A C 1
ATOM 655 O O . ALA A 1 92 ? -26.369 17.657 8.614 1.00 49.12 92 ALA A O 1
ATOM 656 N N . PRO A 1 93 ? -25.687 18.554 6.662 1.00 41.91 93 PRO A N 1
ATOM 657 C CA . PRO A 1 93 ? -26.754 19.540 6.659 1.00 41.91 93 PRO A CA 1
ATOM 658 C C . PRO A 1 93 ? -28.076 18.784 6.509 1.00 41.91 93 PRO A C 1
ATOM 660 O O . PRO A 1 93 ? -28.256 18.006 5.570 1.00 41.91 93 PRO A O 1
ATOM 663 N N . GLY A 1 94 ? -28.956 18.965 7.493 1.00 43.44 94 GLY A N 1
ATOM 664 C CA . GLY A 1 94 ? -30.315 18.456 7.446 1.00 43.44 94 GLY A CA 1
ATOM 665 C C . GLY A 1 94 ? -31.008 18.950 6.182 1.00 43.44 94 GLY A C 1
ATOM 666 O O . GLY A 1 94 ? -30.872 20.111 5.799 1.00 43.44 94 GLY A O 1
ATOM 667 N N . VAL A 1 95 ? -31.730 18.047 5.531 1.00 54.84 95 VAL A N 1
ATOM 668 C CA . VAL A 1 95 ? -32.743 18.422 4.553 1.00 54.84 95 VAL A CA 1
ATOM 669 C C . VAL A 1 95 ? -33.979 18.862 5.342 1.00 54.84 95 VAL A C 1
ATOM 671 O O . VAL A 1 95 ? -34.636 18.048 5.984 1.00 54.84 95 VAL A O 1
ATOM 674 N N . GLU A 1 96 ? -34.243 20.165 5.360 1.00 43.50 96 GLU A N 1
ATOM 675 C CA . GLU A 1 96 ? -35.590 20.704 5.560 1.00 43.50 96 GLU A CA 1
ATOM 676 C C . GLU A 1 96 ? -36.109 21.133 4.185 1.00 43.50 96 GLU A C 1
ATOM 678 O O . GLU A 1 96 ? -35.426 21.881 3.478 1.00 43.50 96 GLU A O 1
ATOM 683 N N . GLY A 1 97 ? -37.298 20.642 3.819 1.00 46.53 97 GLY A N 1
ATOM 684 C CA . GLY A 1 97 ? -38.035 21.003 2.604 1.00 46.53 97 GLY A CA 1
ATOM 685 C C . GLY A 1 97 ? -38.686 19.814 1.927 1.00 46.53 97 GLY A C 1
ATOM 686 O O . GLY A 1 97 ? -38.093 19.332 0.940 1.00 46.53 97 GLY A O 1
#

Sequence (97 aa):
MGGCTPLPYVSLGSELTVRNDCTRRVATFAVTECGCVAARYCDRCVICGPSPRGRLVELAPVGFVGLGGDLEAGCFNATVRHASAPVRGAAAPGVEG

Radius of gyration: 16.34 Å; chains: 1; bounding box: 60×30×29 Å